Protein AF-A0A2D9C790-F1 (afdb_monomer)

Solvent-accessible surface area (backbone atoms only — not comparable to full-atom values): 3694 Å² total; per-residue (Å²): 113,60,56,59,54,51,50,51,51,42,53,50,61,48,58,78,52,47,73,43,75,38,93,92,43,83,64,50,73,63,54,52,50,40,54,48,52,52,68,51,48,78,72,42,94,55,57,64,73,68,57,81,82,74,51,75,70,84,125

Secondary structure (DSSP, 8-state):
-HHHHHHHHHHHHHHTTGGGGSTT----HHHHHHHHHHHHGGGSTTTTS--GGGSPPP-

Structure (mmCIF, N/CA/C/O backbone):
data_AF-A0A2D9C790-F1
#
_entry.id   AF-A0A2D9C790-F1
#
loop_
_atom_site.group_PDB
_atom_site.id
_atom_site.type_symbol
_atom_site.label_atom_id
_atom_site.label_alt_id
_atom_site.label_comp_id
_atom_site.label_asym_id
_atom_site.label_entity_id
_atom_site.label_seq_id
_atom_site.pdbx_PDB_ins_code
_atom_site.Cartn_x
_atom_site.Cartn_y
_atom_site.Cartn_z
_atom_site.occupancy
_atom_site.B_iso_or_equiv
_atom_site.auth_seq_id
_atom_site.auth_comp_id
_atom_site.auth_asym_id
_atom_site.auth_atom_id
_atom_site.pdbx_PDB_model_num
ATOM 1 N N . MET A 1 1 ? 17.344 -2.731 -11.269 1.00 81.19 1 MET A N 1
ATOM 2 C CA . MET A 1 1 ? 17.204 -1.847 -10.087 1.00 81.19 1 MET 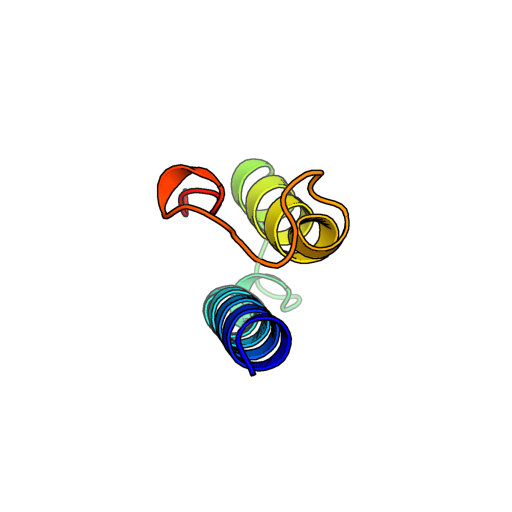A CA 1
ATOM 3 C C . MET A 1 1 ? 15.761 -1.387 -9.849 1.00 81.19 1 MET A C 1
ATOM 5 O O . MET A 1 1 ? 15.290 -1.576 -8.738 1.00 81.19 1 MET A O 1
ATOM 9 N N . VAL A 1 2 ? 15.021 -0.909 -10.863 1.00 93.75 2 VAL A N 1
ATOM 10 C CA . VAL A 1 2 ? 13.641 -0.366 -10.730 1.00 93.75 2 VAL A CA 1
ATOM 11 C C . VAL A 1 2 ? 12.658 -1.272 -9.965 1.00 93.75 2 VAL A C 1
ATOM 13 O O . VAL A 1 2 ? 12.000 -0.817 -9.036 1.00 93.75 2 VAL A O 1
ATOM 16 N N . ALA A 1 3 ? 12.609 -2.574 -10.269 1.00 96.12 3 ALA A N 1
ATOM 17 C CA . ALA A 1 3 ? 11.724 -3.508 -9.559 1.00 96.12 3 ALA A CA 1
ATOM 18 C C . ALA A 1 3 ? 12.008 -3.597 -8.046 1.00 96.12 3 ALA A C 1
ATOM 20 O O . ALA A 1 3 ? 11.091 -3.808 -7.258 1.00 96.12 3 ALA A O 1
ATOM 21 N N . SER A 1 4 ? 13.271 -3.444 -7.632 1.00 97.44 4 SER A N 1
ATOM 22 C CA . SER A 1 4 ? 13.652 -3.454 -6.215 1.00 97.44 4 SER A CA 1
ATOM 23 C C . SER A 1 4 ? 13.193 -2.180 -5.514 1.00 97.44 4 SER A C 1
ATOM 25 O O . SER A 1 4 ? 12.635 -2.256 -4.425 1.00 97.44 4 SER A O 1
ATOM 27 N N . THR A 1 5 ? 13.371 -1.024 -6.162 1.00 97.25 5 THR A N 1
ATOM 28 C CA . THR A 1 5 ? 12.884 0.271 -5.669 1.00 97.25 5 THR A CA 1
ATOM 29 C C . THR A 1 5 ? 11.367 0.259 -5.492 1.00 97.25 5 THR A C 1
ATOM 31 O O . THR A 1 5 ? 10.873 0.654 -4.442 1.00 97.25 5 THR A O 1
ATOM 34 N N . ASN A 1 6 ? 10.625 -0.271 -6.469 1.00 98.00 6 ASN A N 1
ATOM 35 C CA . ASN A 1 6 ? 9.168 -0.352 -6.376 1.00 98.00 6 ASN A CA 1
ATOM 36 C C . ASN A 1 6 ? 8.701 -1.333 -5.296 1.00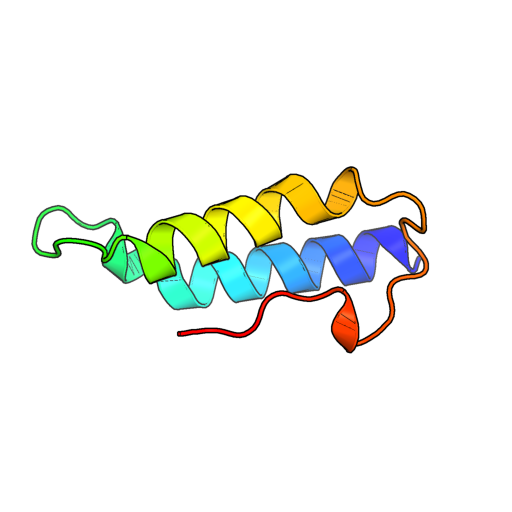 98.00 6 ASN A C 1
ATOM 38 O O . ASN A 1 6 ? 7.744 -1.033 -4.591 1.00 98.00 6 ASN A O 1
ATOM 42 N N . ARG A 1 7 ? 9.385 -2.468 -5.099 1.00 98.12 7 ARG A N 1
ATOM 43 C CA . ARG A 1 7 ? 9.100 -3.344 -3.949 1.00 98.12 7 ARG A CA 1
ATOM 44 C C . ARG A 1 7 ? 9.321 -2.619 -2.621 1.00 98.12 7 ARG A C 1
ATOM 46 O O . ARG A 1 7 ? 8.439 -2.659 -1.777 1.00 98.12 7 ARG A O 1
ATOM 53 N N . GLY A 1 8 ? 10.421 -1.878 -2.486 1.00 98.19 8 GLY A N 1
ATOM 54 C CA . GLY A 1 8 ? 10.677 -1.062 -1.296 1.00 98.19 8 GLY A CA 1
ATOM 55 C C . GLY A 1 8 ? 9.595 -0.005 -1.051 1.00 98.19 8 GLY A C 1
ATOM 56 O O . GLY A 1 8 ? 9.115 0.129 0.069 1.00 98.19 8 GLY A O 1
ATOM 57 N N . LYS A 1 9 ? 9.146 0.698 -2.102 1.00 97.81 9 LYS A N 1
ATOM 58 C CA . LYS A 1 9 ? 8.034 1.659 -2.008 1.00 97.81 9 LYS A CA 1
ATOM 59 C C . LYS A 1 9 ? 6.734 0.984 -1.559 1.00 97.81 9 LYS A C 1
ATOM 61 O O . LYS A 1 9 ? 6.065 1.495 -0.669 1.00 97.81 9 LYS A O 1
ATOM 66 N N . ARG A 1 10 ? 6.386 -0.167 -2.143 1.00 98.12 10 ARG A N 1
ATOM 67 C CA . ARG A 1 10 ? 5.216 -0.959 -1.732 1.00 98.12 10 ARG A CA 1
ATOM 68 C C . ARG A 1 10 ? 5.292 -1.331 -0.251 1.00 98.12 1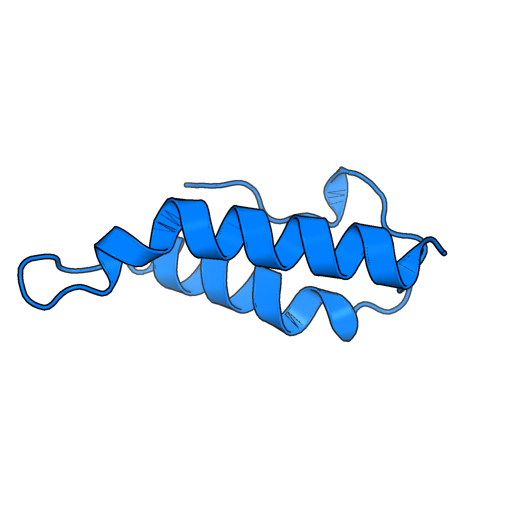0 ARG A C 1
ATOM 70 O O . ARG A 1 10 ? 4.314 -1.150 0.467 1.00 98.12 10 ARG A O 1
ATOM 77 N N . ASP A 1 11 ? 6.438 -1.838 0.191 1.00 98.44 11 ASP A N 1
ATOM 78 C CA . ASP A 1 11 ? 6.622 -2.300 1.566 1.00 98.44 11 ASP A CA 1
ATOM 79 C C . ASP A 1 11 ? 6.530 -1.128 2.561 1.00 98.44 11 ASP A C 1
ATOM 81 O O . ASP A 1 11 ? 5.888 -1.264 3.600 1.00 98.44 11 ASP A O 1
ATOM 85 N N . ALA A 1 12 ? 7.059 0.051 2.208 1.00 98.31 12 ALA A N 1
ATOM 86 C CA . ALA A 1 12 ? 6.903 1.273 3.001 1.00 98.31 12 ALA A CA 1
ATOM 87 C C . ALA A 1 12 ? 5.429 1.706 3.135 1.00 98.31 12 ALA A C 1
ATOM 89 O O . ALA A 1 12 ? 4.958 1.948 4.244 1.00 98.31 12 ALA A O 1
ATOM 90 N N . LEU A 1 13 ? 4.670 1.725 2.034 1.00 97.81 13 LEU A N 1
ATOM 91 C CA . LEU A 1 13 ? 3.249 2.106 2.043 1.00 97.81 13 LEU A CA 1
ATOM 92 C C . LEU A 1 13 ? 2.368 1.115 2.830 1.00 97.81 13 LEU A C 1
ATOM 94 O O . LEU A 1 13 ? 1.383 1.509 3.462 1.00 97.81 13 LEU A O 1
ATOM 98 N N . LEU A 1 14 ? 2.716 -0.176 2.812 1.00 97.75 14 LEU A N 1
ATOM 99 C CA . LEU A 1 14 ? 2.073 -1.184 3.658 1.00 97.75 14 LEU A CA 1
ATOM 100 C C . LEU A 1 14 ? 2.430 -0.979 5.136 1.00 97.75 14 LEU A C 1
ATOM 102 O O . LEU A 1 14 ? 1.541 -1.06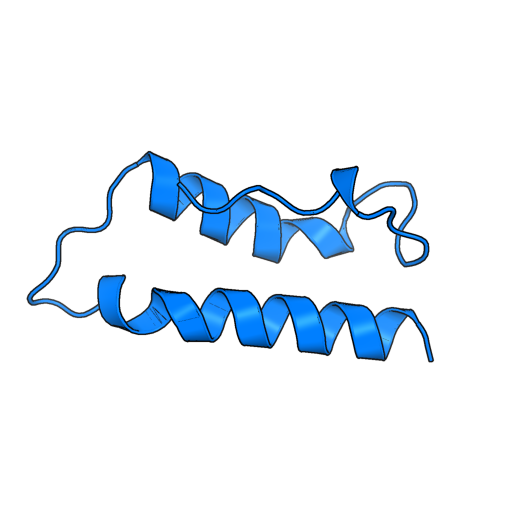2 5.983 1.00 97.75 14 LEU A O 1
ATOM 106 N N . ALA A 1 15 ? 3.688 -0.670 5.452 1.00 97.94 15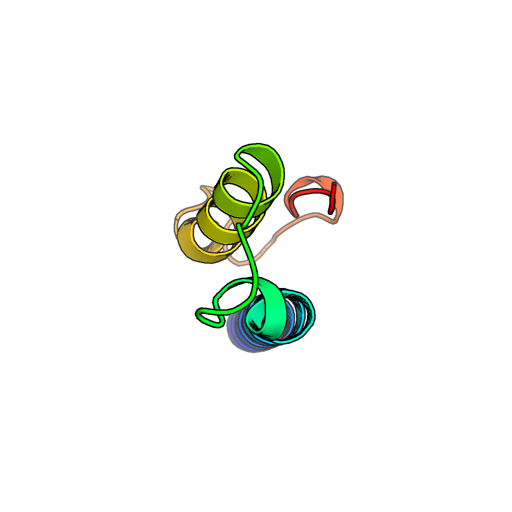 ALA A N 1
ATOM 107 C CA . ALA A 1 15 ? 4.124 -0.415 6.824 1.00 97.94 15 ALA A CA 1
ATOM 108 C C . ALA A 1 15 ? 3.429 0.815 7.437 1.00 97.94 15 ALA A C 1
ATOM 110 O O . ALA A 1 15 ? 2.987 0.766 8.583 1.00 97.94 15 ALA A O 1
ATOM 111 N N . G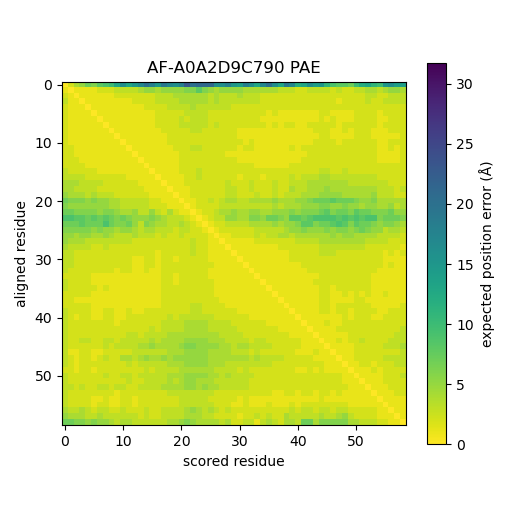LU A 1 16 ? 3.230 1.883 6.658 1.00 96.88 16 GLU A N 1
ATOM 112 C CA . GLU A 1 16 ? 2.508 3.093 7.086 1.00 96.88 16 GLU A CA 1
ATOM 113 C C . GLU A 1 16 ? 1.065 2.846 7.542 1.00 96.88 16 GLU A C 1
ATOM 115 O O . GLU A 1 16 ? 0.472 3.706 8.187 1.00 96.88 16 GLU A O 1
ATOM 120 N N . THR A 1 17 ? 0.465 1.720 7.158 1.00 95.94 17 THR A N 1
ATOM 121 C CA . THR A 1 17 ? -0.932 1.385 7.470 1.00 95.94 17 THR A CA 1
ATOM 122 C C . THR A 1 17 ? -1.051 0.120 8.312 1.00 95.94 17 THR A C 1
ATOM 124 O O . THR A 1 17 ? -2.156 -0.366 8.537 1.00 95.94 17 THR A O 1
ATOM 127 N N . ASP A 1 18 ? 0.066 -0.429 8.790 1.00 94.31 18 ASP A N 1
ATOM 128 C CA . ASP A 1 18 ? 0.072 -1.729 9.460 1.00 94.31 18 ASP A CA 1
ATOM 129 C C . ASP A 1 18 ? -0.579 -1.694 10.847 1.00 94.31 18 ASP A C 1
ATOM 131 O O . ASP A 1 18 ? -1.236 -2.648 11.253 1.00 94.31 18 ASP A O 1
ATOM 135 N N . TYR A 1 19 ? -0.512 -0.544 11.523 1.00 93.75 19 TYR A N 1
ATOM 136 C CA . TYR A 1 19 ? -1.184 -0.320 12.806 1.00 93.75 19 TYR A CA 1
ATOM 137 C C . TYR A 1 19 ? -2.712 -0.494 12.729 1.00 93.75 19 TYR A C 1
ATOM 139 O O . TYR A 1 19 ? -3.338 -0.836 13.726 1.00 93.75 19 TYR A O 1
ATOM 147 N N . LEU A 1 20 ? -3.323 -0.319 11.548 1.00 93.31 20 LEU A N 1
ATOM 148 C CA . LEU A 1 20 ? -4.764 -0.523 11.350 1.00 93.31 20 LEU A CA 1
ATOM 149 C C . LEU A 1 20 ? -5.170 -2.002 11.386 1.00 93.31 20 LEU A C 1
ATOM 151 O O . LEU A 1 20 ? -6.359 -2.299 11.470 1.00 93.31 20 LEU A O 1
ATOM 155 N N . ALA A 1 21 ? -4.206 -2.923 11.304 1.00 87.88 21 ALA A N 1
ATOM 156 C CA . ALA A 1 21 ? -4.431 -4.364 11.390 1.00 87.88 21 ALA A CA 1
ATOM 157 C C . ALA A 1 21 ? -4.285 -4.920 12.821 1.00 87.88 21 ALA A C 1
ATOM 159 O O . ALA A 1 21 ? -4.384 -6.132 13.016 1.00 87.88 21 ALA A O 1
ATOM 160 N N . LEU A 1 22 ? -4.038 -4.061 13.815 1.00 93.62 22 LEU A N 1
ATOM 161 C CA . LEU A 1 22 ? -4.028 -4.441 15.226 1.00 93.62 22 LEU A CA 1
ATOM 162 C C . LEU A 1 22 ? -5.456 -4.710 15.726 1.00 93.62 22 LEU A C 1
ATOM 164 O O . LEU A 1 22 ? -6.426 -4.163 15.208 1.00 93.62 22 LEU A O 1
ATOM 168 N N . SER A 1 23 ? -5.594 -5.557 16.750 1.00 92.44 23 SER A N 1
ATOM 169 C CA . SER A 1 23 ? -6.899 -6.018 17.258 1.00 92.44 23 SER A CA 1
ATOM 170 C C . SER A 1 23 ? -7.772 -4.919 17.873 1.00 92.44 23 SER A C 1
ATOM 172 O O . SER A 1 23 ? -8.960 -5.135 18.093 1.00 92.44 23 SER A O 1
ATOM 174 N N . ASP A 1 24 ? -7.178 -3.776 18.209 1.00 92.31 24 ASP A N 1
ATOM 175 C CA . ASP A 1 24 ? -7.851 -2.593 18.749 1.00 92.31 24 ASP A CA 1
ATOM 176 C C . ASP A 1 24 ? -8.435 -1.681 17.657 1.00 92.31 24 ASP A C 1
ATOM 178 O O . ASP A 1 24 ? -9.194 -0.763 17.965 1.00 92.31 24 ASP A O 1
ATOM 182 N N . ASN A 1 25 ? -8.122 -1.944 16.385 1.00 91.81 25 ASN A N 1
ATOM 183 C CA . ASN A 1 25 ? -8.594 -1.182 15.241 1.00 91.81 25 ASN A CA 1
ATOM 184 C C . ASN A 1 25 ? -9.506 -2.030 14.346 1.00 91.81 25 ASN A C 1
ATOM 18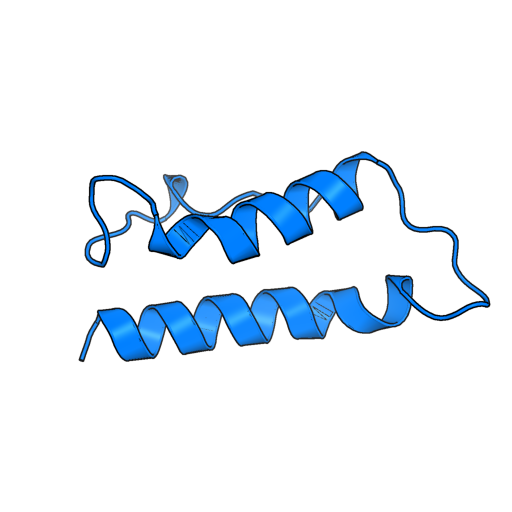6 O O . ASN A 1 25 ? -9.315 -3.227 14.153 1.00 91.81 25 ASN A O 1
ATOM 190 N N . THR A 1 26 ? -10.514 -1.386 13.753 1.00 92.06 26 THR A N 1
ATOM 191 C CA . THR A 1 26 ? -11.296 -1.975 12.657 1.00 92.06 26 THR A CA 1
ATOM 192 C C . THR A 1 26 ? -10.926 -1.264 11.365 1.00 92.06 26 THR A C 1
ATOM 194 O O . THR A 1 26 ? -11.292 -0.110 11.148 1.00 92.06 26 THR A O 1
ATOM 197 N N . MET A 1 27 ? -10.181 -1.951 10.502 1.00 94.25 27 MET A N 1
ATOM 198 C CA . MET A 1 27 ? -9.763 -1.415 9.210 1.00 94.25 27 MET A CA 1
ATOM 199 C C . MET A 1 27 ? -10.961 -1.224 8.268 1.00 94.25 27 MET A C 1
ATOM 201 O O . MET A 1 27 ? -11.756 -2.145 8.066 1.00 94.25 27 MET A O 1
ATOM 205 N N . SER A 1 28 ? -11.074 -0.039 7.660 1.00 96.06 28 SER A N 1
ATOM 206 C CA . SER A 1 28 ? -12.147 0.266 6.707 1.00 96.06 28 SER A CA 1
ATOM 207 C C . SER A 1 28 ? -12.048 -0.583 5.430 1.00 96.06 28 SER A C 1
ATOM 209 O O . SER A 1 28 ? -10.979 -1.080 5.061 1.00 96.06 28 SER A O 1
ATOM 211 N N . ALA A 1 29 ? -13.166 -0.736 4.714 1.00 97.00 29 ALA A N 1
ATOM 212 C CA . ALA A 1 29 ? -13.198 -1.438 3.427 1.00 97.00 29 ALA A CA 1
ATOM 213 C C . ALA A 1 29 ? -12.293 -0.771 2.370 1.00 97.00 29 ALA A C 1
ATOM 215 O O . ALA A 1 29 ? -11.625 -1.457 1.593 1.00 97.00 29 ALA A O 1
ATOM 216 N N . GLU A 1 30 ? -12.223 0.561 2.377 1.00 97.38 30 GLU A N 1
ATOM 217 C CA . GLU A 1 30 ? -11.359 1.339 1.484 1.00 97.38 30 GLU A CA 1
ATOM 218 C C . GLU A 1 30 ? -9.879 1.083 1.785 1.00 97.38 30 GLU A C 1
ATOM 220 O O . GLU A 1 30 ? -9.098 0.830 0.870 1.00 97.38 30 GLU A O 1
ATOM 225 N N . MET A 1 31 ? -9.493 1.047 3.065 1.00 97.06 31 MET A N 1
ATOM 226 C CA . MET A 1 31 ? -8.113 0.764 3.461 1.00 97.06 31 MET A CA 1
ATOM 227 C C . MET A 1 31 ? -7.708 -0.687 3.163 1.00 97.06 31 MET A C 1
ATOM 229 O O . MET A 1 31 ? -6.582 -0.942 2.727 1.00 97.06 31 MET A O 1
ATOM 233 N N . ASN A 1 32 ? -8.631 -1.640 3.336 1.00 96.62 32 ASN A N 1
ATOM 234 C CA . ASN A 1 32 ? -8.436 -3.023 2.894 1.00 96.62 32 ASN A CA 1
ATOM 235 C C . ASN A 1 32 ? -8.156 -3.088 1.386 1.00 96.62 32 ASN A C 1
ATOM 237 O O .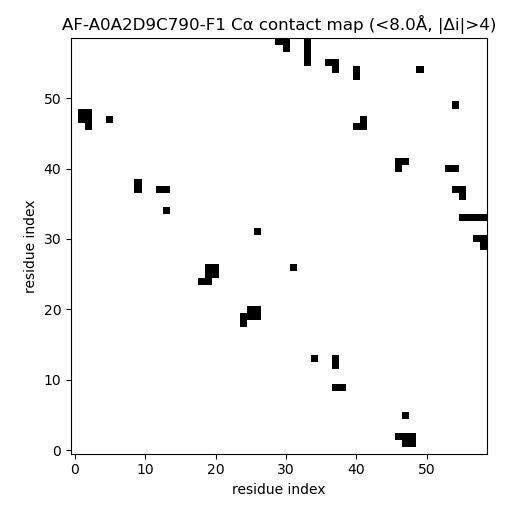 ASN A 1 32 ? -7.189 -3.723 0.964 1.00 96.62 32 ASN A O 1
ATOM 241 N N . SER A 1 33 ? -8.962 -2.383 0.588 1.00 97.75 33 SER A N 1
ATOM 242 C CA . SER A 1 33 ? -8.814 -2.326 -0.871 1.00 97.75 33 SER A CA 1
ATOM 243 C C . SER A 1 33 ? -7.491 -1.672 -1.279 1.00 97.75 33 SER A C 1
ATOM 245 O O . SER A 1 33 ? -6.767 -2.215 -2.108 1.00 97.75 33 SER A O 1
ATOM 247 N N . TYR A 1 34 ? -7.115 -0.561 -0.638 1.00 98.06 34 TYR A N 1
ATOM 248 C CA . TYR A 1 34 ? -5.828 0.110 -0.836 1.00 98.06 34 TYR A CA 1
ATOM 249 C C . TYR A 1 34 ? -4.639 -0.831 -0.584 1.00 98.06 34 TYR A C 1
ATOM 251 O O . TYR A 1 34 ? -3.767 -0.984 -1.444 1.00 98.06 34 TYR A O 1
ATOM 259 N N . ARG A 1 35 ? -4.618 -1.522 0.566 1.00 97.75 35 ARG A N 1
ATOM 260 C CA . ARG A 1 35 ? -3.547 -2.473 0.916 1.00 97.75 35 ARG A CA 1
ATOM 261 C C . ARG A 1 35 ? -3.502 -3.664 -0.038 1.00 97.75 35 ARG A C 1
ATOM 263 O O . ARG A 1 35 ? -2.411 -4.152 -0.334 1.00 97.75 35 ARG A O 1
ATOM 270 N N . GLN A 1 36 ? -4.650 -4.130 -0.527 1.00 98.00 36 GLN A N 1
ATOM 271 C CA . GLN A 1 36 ? -4.699 -5.208 -1.510 1.00 98.00 36 GLN A CA 1
ATOM 272 C C . GLN A 1 36 ? -4.110 -4.764 -2.856 1.00 98.00 36 GLN A C 1
ATOM 274 O O . GLN A 1 36 ? -3.193 -5.413 -3.355 1.00 98.00 36 GLN A O 1
ATOM 279 N N . SER A 1 37 ? -4.510 -3.597 -3.368 1.00 98.12 37 SER A N 1
ATOM 280 C CA . SER A 1 37 ? -3.948 -3.017 -4.596 1.00 98.12 37 SER A CA 1
ATOM 281 C C . SER A 1 37 ? -2.429 -2.822 -4.520 1.00 98.12 37 SER A C 1
ATOM 283 O O . SER A 1 37 ? -1.725 -3.069 -5.497 1.00 98.12 37 SER A O 1
ATOM 285 N N . LEU A 1 38 ? -1.888 -2.443 -3.353 1.00 98.12 38 LEU A N 1
ATOM 286 C CA . LEU A 1 38 ? -0.437 -2.386 -3.142 1.00 98.12 38 LEU A CA 1
ATOM 287 C C . LEU A 1 38 ? 0.233 -3.759 -3.289 1.00 98.12 38 LEU A C 1
ATOM 289 O O . LEU A 1 38 ? 1.303 -3.853 -3.887 1.00 98.12 38 LEU A O 1
ATOM 293 N N . ARG A 1 39 ? -0.357 -4.831 -2.747 1.00 97.81 39 ARG A N 1
ATOM 294 C CA . ARG A 1 39 ? 0.198 -6.193 -2.869 1.00 97.81 39 ARG A CA 1
ATOM 295 C C . ARG A 1 39 ? 0.159 -6.685 -4.312 1.00 97.81 39 ARG A C 1
ATOM 297 O O . ARG A 1 39 ? 1.142 -7.265 -4.773 1.00 97.81 39 ARG A O 1
ATOM 304 N N . ASP A 1 40 ? -0.920 -6.374 -5.019 1.00 98.19 40 ASP A N 1
ATOM 305 C CA . ASP A 1 40 ? -1.160 -6.819 -6.391 1.00 98.19 40 ASP A CA 1
ATOM 306 C C . ASP A 1 40 ? -0.373 -6.014 -7.437 1.00 98.19 40 ASP A C 1
ATOM 308 O O . ASP A 1 40 ? -0.266 -6.433 -8.589 1.00 98.19 40 ASP A O 1
ATOM 312 N N . ILE A 1 41 ? 0.268 -4.903 -7.051 1.00 97.25 41 ILE A N 1
ATOM 313 C CA . ILE A 1 41 ? 0.985 -4.013 -7.978 1.00 97.25 41 ILE A CA 1
ATOM 314 C C . ILE A 1 41 ? 2.119 -4.707 -8.754 1.00 97.25 41 ILE A C 1
ATOM 316 O O . ILE A 1 41 ? 2.501 -4.273 -9.839 1.00 97.25 41 ILE A O 1
ATOM 320 N N . THR A 1 42 ? 2.657 -5.816 -8.234 1.00 96.81 42 THR A N 1
ATOM 321 C CA . THR A 1 42 ? 3.683 -6.611 -8.929 1.00 96.81 42 THR A CA 1
ATOM 322 C C . THR A 1 42 ? 3.135 -7.450 -10.083 1.00 96.81 42 THR A C 1
ATOM 324 O O . THR A 1 42 ? 3.922 -7.957 -10.877 1.00 96.81 42 THR A O 1
ATOM 327 N N . ALA A 1 43 ? 1.813 -7.606 -10.170 1.00 97.44 43 ALA A N 1
ATOM 328 C CA . ALA A 1 43 ? 1.116 -8.261 -11.273 1.00 97.44 43 ALA A CA 1
ATOM 329 C C . ALA A 1 43 ? 0.640 -7.268 -12.351 1.00 97.44 43 ALA A C 1
ATOM 331 O O . ALA A 1 43 ? 0.036 -7.686 -13.339 1.00 97.44 43 ALA A O 1
ATOM 332 N N . HIS A 1 44 ? 0.902 -5.964 -12.186 1.00 96.38 44 HIS A N 1
ATOM 333 C CA . HIS A 1 44 ? 0.517 -4.956 -13.171 1.00 96.38 44 HIS A CA 1
ATOM 334 C C . HIS A 1 44 ? 1.229 -5.195 -14.512 1.00 96.38 44 HIS A C 1
ATOM 336 O O . HIS A 1 44 ? 2.406 -5.559 -14.556 1.00 96.38 44 HIS A O 1
ATOM 342 N N . SER A 1 45 ? 0.532 -4.958 -15.623 1.00 96.94 45 SER A N 1
ATOM 343 C CA . SER A 1 45 ? 1.006 -5.293 -16.976 1.00 96.94 45 SER A CA 1
ATOM 344 C C . SER A 1 45 ? 2.287 -4.561 -17.397 1.00 96.94 45 SER A C 1
ATOM 346 O O . SER A 1 45 ? 3.064 -5.082 -18.192 1.00 96.94 45 SER A O 1
ATOM 348 N N . ASN A 1 46 ? 2.526 -3.365 -16.856 1.00 96.44 46 ASN A N 1
ATOM 349 C CA . ASN A 1 46 ? 3.720 -2.553 -17.101 1.00 96.44 46 ASN A CA 1
ATOM 350 C C . ASN A 1 46 ? 4.805 -2.732 -16.025 1.00 96.44 46 ASN A C 1
ATOM 352 O O . ASN A 1 46 ? 5.788 -1.992 -16.038 1.00 96.44 46 ASN A O 1
ATOM 356 N N . TRP A 1 47 ? 4.672 -3.685 -15.096 1.00 96.19 47 TRP A N 1
ATOM 357 C CA . TRP A 1 47 ? 5.686 -3.913 -14.070 1.00 96.19 47 TRP A CA 1
ATOM 358 C C . TRP A 1 47 ? 7.065 -4.233 -14.694 1.00 96.19 47 TRP A C 1
ATOM 360 O O . TRP A 1 47 ? 7.151 -5.058 -15.604 1.00 96.19 47 TRP A O 1
ATOM 370 N N . PRO A 1 48 ? 8.178 -3.640 -14.206 1.00 96.06 48 PRO A N 1
ATOM 371 C CA . PRO A 1 48 ? 8.290 -2.708 -13.079 1.00 96.06 48 PRO A CA 1
ATOM 372 C C . PRO A 1 48 ? 8.246 -1.220 -13.475 1.00 96.06 48 PRO A C 1
ATOM 374 O O . PRO A 1 48 ? 8.555 -0.369 -12.648 1.00 96.06 48 PRO A O 1
ATOM 377 N N . ASN A 1 49 ? 7.909 -0.878 -14.715 1.00 97.00 49 ASN A N 1
ATOM 378 C CA . ASN A 1 49 ? 7.910 0.489 -15.245 1.00 97.00 49 ASN A CA 1
ATOM 379 C C . ASN A 1 49 ? 6.591 1.220 -14.936 1.00 97.00 49 ASN A C 1
ATOM 381 O O . ASN A 1 49 ? 5.893 1.681 -15.836 1.00 97.00 49 ASN A O 1
ATOM 385 N N . LEU A 1 50 ? 6.262 1.290 -13.646 1.00 96.88 50 LEU A N 1
ATOM 386 C CA . LEU A 1 50 ? 5.054 1.938 -13.140 1.00 96.88 50 LEU A CA 1
ATOM 387 C C . LEU A 1 50 ? 5.139 3.463 -13.262 1.00 96.88 50 LEU A C 1
ATOM 389 O O . LEU A 1 50 ? 6.179 4.069 -12.989 1.00 96.88 50 LEU A O 1
ATOM 393 N N . GLN A 1 51 ? 4.015 4.082 -13.592 1.00 96.25 51 GLN A N 1
ATOM 394 C CA . GLN A 1 51 ? 3.774 5.513 -13.478 1.00 96.25 51 GLN A CA 1
ATOM 395 C C . GLN A 1 51 ? 3.247 5.852 -12.079 1.00 96.25 51 GLN A C 1
ATOM 397 O O . GLN A 1 51 ? 2.797 4.987 -11.328 1.00 96.25 51 GLN A O 1
ATOM 402 N N . ASN A 1 52 ? 3.268 7.135 -11.711 1.00 93.81 52 A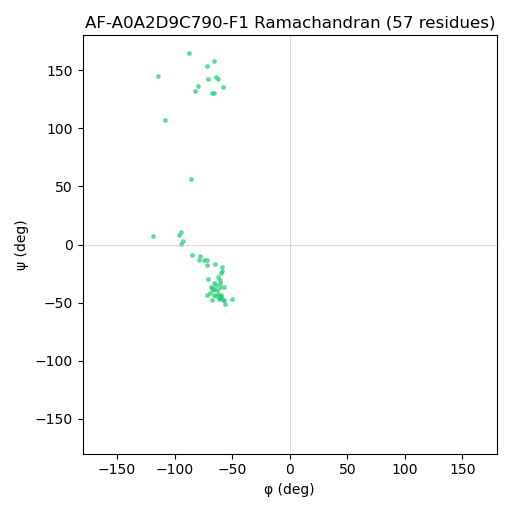SN A N 1
ATOM 403 C CA . ASN A 1 52 ? 2.721 7.575 -10.422 1.00 93.81 52 ASN A CA 1
ATOM 404 C C . ASN A 1 52 ? 1.225 7.258 -10.279 1.00 93.81 52 ASN A C 1
ATOM 406 O O . ASN A 1 52 ? 0.780 6.986 -9.172 1.00 93.81 52 ASN A O 1
ATOM 410 N N . THR A 1 53 ? 0.485 7.249 -11.388 1.00 95.88 53 THR A N 1
ATOM 411 C CA . THR A 1 53 ? -0.945 6.920 -11.450 1.00 95.88 53 THR A CA 1
ATOM 412 C C . THR A 1 53 ? -1.254 5.439 -11.242 1.00 95.88 53 THR A C 1
ATOM 414 O O . THR A 1 53 ? -2.394 5.118 -10.933 1.00 95.88 53 THR A O 1
ATOM 417 N N . ASP A 1 54 ? -0.269 4.545 -11.384 1.00 97.12 54 ASP A N 1
ATOM 418 C CA . ASP A 1 54 ? -0.465 3.106 -11.146 1.00 97.12 54 ASP A CA 1
ATOM 419 C C . ASP A 1 54 ? -0.449 2.761 -9.647 1.00 97.12 54 ASP A C 1
ATOM 421 O O . ASP A 1 54 ? -0.812 1.656 -9.244 1.00 97.12 54 ASP A O 1
ATOM 425 N N . TRP A 1 55 ? 0.000 3.694 -8.801 1.00 97.88 55 TRP A N 1
ATOM 426 C CA . TRP A 1 55 ? -0.035 3.523 -7.355 1.00 97.88 55 TRP A CA 1
ATOM 427 C C . TRP A 1 55 ? -1.428 3.873 -6.832 1.00 97.88 55 TRP A C 1
ATOM 429 O O . TRP A 1 55 ? -1.945 4.939 -7.168 1.00 97.88 55 TRP A O 1
ATOM 439 N N . PRO A 1 56 ? -2.031 3.025 -5.981 1.00 97.69 56 PRO A N 1
ATOM 440 C CA . PRO A 1 56 ? -3.315 3.353 -5.387 1.00 97.69 56 PRO A CA 1
ATOM 441 C C . PRO A 1 56 ? -3.173 4.593 -4.492 1.00 97.69 56 PRO A C 1
ATOM 443 O O . PRO A 1 56 ? -2.151 4.781 -3.828 1.00 97.69 56 PRO A O 1
ATOM 446 N N . SER A 1 57 ? -4.205 5.434 -4.464 1.00 96.06 57 SER A N 1
ATOM 447 C CA . SER A 1 57 ? -4.281 6.567 -3.539 1.00 96.06 57 SER A CA 1
ATOM 448 C C . SER A 1 57 ? -4.718 6.083 -2.164 1.00 96.06 57 SER A C 1
ATOM 450 O O . SER A 1 57 ? -5.646 5.280 -2.054 1.00 96.06 57 SER A O 1
ATOM 452 N N . LYS A 1 58 ? -4.056 6.578 -1.118 1.00 93.94 58 LYS A N 1
ATOM 453 C CA . LYS A 1 58 ? -4.459 6.311 0.263 1.00 93.94 58 LYS A CA 1
ATOM 454 C C . LYS A 1 58 ? -5.829 6.968 0.525 1.00 93.94 58 LYS A C 1
ATOM 456 O O . LYS A 1 58 ? -5.968 8.141 0.167 1.00 93.94 58 LYS A O 1
ATOM 461 N N . PRO A 1 59 ? -6.809 6.234 1.080 1.00 92.88 59 PRO A N 1
ATOM 462 C CA . PRO A 1 59 ? -8.094 6.796 1.490 1.00 92.88 59 PRO A CA 1
ATOM 463 C C . PRO A 1 59 ? -7.964 7.674 2.740 1.00 92.88 59 PRO A C 1
ATOM 465 O O . PRO A 1 59 ? -6.988 7.482 3.510 1.00 92.88 59 PRO A O 1
#

pLDDT: mean 95.96, std 2.88, range [81.19, 98.44]

Sequence (59 aa):
MVASTNRGKRDALLAETDYLALSDNTMSAEMNSYRQSLRDITAHSNWPNLQNTDWPSKP

Radius of gyration: 12.21 Å; Cα contacts (8 Å, |Δi|>4): 34; chains: 1; bounding box: 30×16×36 Å

Mean predicted aligned error: 2.52 Å

Foldseek 3Di:
DLLVVLVVVLVVVCVVCVVCVDPVHDDDPQQVVLNVLSVCLCVDPPPPPDDPVSRDDDD